Protein AF-A0A381SK16-F1 (afdb_monomer)

Foldseek 3Di:
DDPVVVVVVVVVVVVVVVVVVVVVVVVVVVVVVVCVVVCVVPPPPPPPDAAADEAEDEFQAAEDCDWDPDPPVVCCVVPNDDRTHDHPVVVVVVVVVLVVDRRHPYYHYDD

Sequence (111 aa):
MNETTKIDRFWQWVTTARKFTINLLFLLIVLVILATILGSIFSGSKLPDPEGKALVVNPQGPIVEQVSSSLDPLSFALYGPPTPGVNVRNVLFALNKAKEDQRIEHVILQL

pLDDT: mean 86.89, std 10.24, range [52.22, 97.5]

Solvent-accessible surface area (backbone atoms only — not comparable to full-atom values): 6675 Å² total; per-residue (Å²): 134,63,72,67,63,56,53,52,51,51,52,52,48,54,52,49,51,50,52,49,53,53,52,50,50,51,49,51,52,52,49,51,52,51,51,51,55,54,46,58,68,72,58,62,79,78,66,79,82,70,73,72,35,66,48,74,48,64,70,79,47,58,77,28,87,67,62,83,82,80,74,52,69,65,54,39,75,76,72,42,84,77,77,55,46,36,40,44,65,58,54,52,48,54,53,54,50,43,74,72,34,88,40,43,75,43,77,44,81,51,127

Radius of gyration: 32.93 Å; Cα contacts (8 Å, |Δi|>4): 74; chains: 1; bounding box: 69×30×86 Å

Secondary structure (DSSP, 8-state):
--HHHHHHHHHHHHHHHHHHHHHHHHHHHHHHHHHHHHHHHH--------SSEEEEE--SS-EESS------HHHHHHH-PPPPPEEHHHHHHHHHHHHH-TTEEEEEE--

Mean predicted aligned error: 12.38 Å

Organism: NCBI:txid408172

Structure (mmCIF, N/CA/C/O backbone):
data_AF-A0A381SK16-F1
#
_entry.id   AF-A0A381SK16-F1
#
loop_
_atom_site.group_PDB
_atom_site.id
_atom_site.type_symbol
_atom_site.label_atom_id
_atom_site.label_alt_id
_atom_site.label_comp_id
_atom_site.label_asym_id
_atom_site.label_entity_id
_atom_site.label_seq_id
_atom_site.pdbx_PDB_ins_code
_atom_site.Cartn_x
_atom_site.Cartn_y
_atom_site.Cartn_z
_at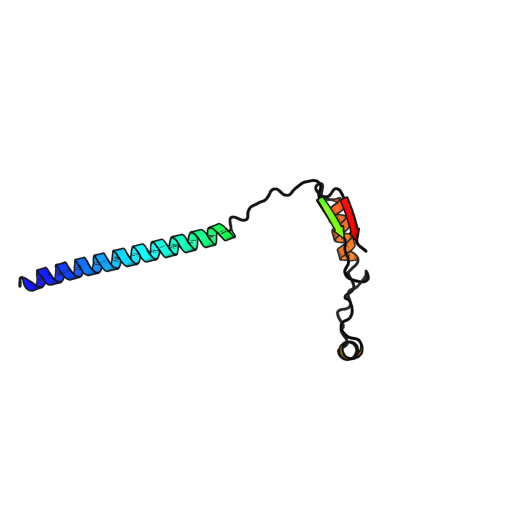om_site.occupancy
_atom_site.B_iso_or_equiv
_atom_site.auth_seq_id
_atom_site.auth_comp_id
_atom_site.auth_asym_id
_atom_site.auth_atom_id
_atom_site.pdbx_PDB_model_num
ATOM 1 N N . MET A 1 1 ? 45.128 7.159 -58.981 1.00 52.22 1 MET A N 1
ATOM 2 C CA . MET A 1 1 ? 44.182 7.006 -57.853 1.00 52.22 1 MET A CA 1
ATOM 3 C C . MET A 1 1 ? 43.450 5.696 -58.081 1.00 52.22 1 MET A C 1
ATOM 5 O O . MET A 1 1 ? 42.703 5.604 -59.046 1.00 52.22 1 MET A O 1
ATOM 9 N N . ASN A 1 2 ? 43.810 4.661 -57.324 1.00 55.22 2 ASN A N 1
ATOM 10 C CA . ASN A 1 2 ? 43.590 3.269 -57.719 1.00 55.22 2 ASN A CA 1
ATOM 11 C C . ASN A 1 2 ? 42.109 2.878 -57.598 1.00 55.22 2 ASN A C 1
ATOM 13 O O . ASN A 1 2 ? 41.425 3.260 -56.651 1.00 55.22 2 ASN A O 1
ATOM 17 N N . GLU A 1 3 ? 41.615 2.120 -58.576 1.00 63.81 3 GLU A N 1
ATOM 18 C CA . GLU A 1 3 ? 40.223 1.653 -58.676 1.00 63.81 3 GLU A CA 1
ATOM 19 C C . GLU A 1 3 ? 39.767 0.874 -57.425 1.00 63.81 3 GLU A C 1
ATOM 21 O O . GLU A 1 3 ? 38.618 0.989 -56.998 1.00 63.81 3 GLU A O 1
ATOM 26 N N . THR A 1 4 ? 40.698 0.181 -56.761 1.00 68.06 4 THR A N 1
ATOM 27 C CA . THR A 1 4 ? 40.472 -0.545 -55.500 1.00 68.06 4 THR A CA 1
ATOM 28 C C . THR A 1 4 ? 39.975 0.370 -54.380 1.00 68.06 4 THR A C 1
ATOM 30 O O . THR A 1 4 ? 39.030 0.040 -53.670 1.00 68.06 4 THR A O 1
ATOM 33 N N . THR A 1 5 ? 40.504 1.593 -54.296 1.00 74.12 5 THR A N 1
ATOM 34 C CA . THR A 1 5 ? 40.174 2.550 -53.232 1.00 74.12 5 THR A CA 1
ATOM 35 C C . THR A 1 5 ? 38.748 3.103 -53.351 1.00 74.12 5 THR A C 1
ATOM 37 O O . THR A 1 5 ? 38.164 3.534 -52.355 1.00 74.12 5 THR A O 1
ATOM 40 N N . LYS A 1 6 ? 38.165 3.109 -54.561 1.00 75.69 6 LYS A N 1
ATOM 41 C CA . LYS A 1 6 ? 36.766 3.521 -54.786 1.00 75.69 6 LYS A CA 1
ATOM 42 C C . LYS A 1 6 ? 35.791 2.430 -54.342 1.00 75.69 6 LYS A C 1
ATOM 44 O O . LYS A 1 6 ? 34.786 2.735 -53.703 1.00 75.69 6 LYS A O 1
ATOM 49 N N . ILE A 1 7 ? 36.115 1.177 -54.655 1.00 81.06 7 ILE A N 1
ATOM 50 C CA . ILE A 1 7 ? 35.319 -0.001 -54.293 1.00 81.06 7 ILE A CA 1
ATOM 51 C C . ILE A 1 7 ? 35.304 -0.172 -52.772 1.00 81.06 7 ILE A C 1
ATOM 53 O O . ILE A 1 7 ? 34.232 -0.302 -52.182 1.00 81.06 7 ILE A O 1
ATOM 57 N N . ASP A 1 8 ? 36.457 -0.045 -52.116 1.00 83.31 8 ASP A N 1
ATOM 58 C CA . ASP A 1 8 ? 36.549 -0.121 -50.653 1.00 83.31 8 ASP A CA 1
ATOM 59 C C . ASP A 1 8 ? 35.720 0.974 -49.965 1.00 83.31 8 ASP A C 1
ATOM 61 O O . ASP A 1 8 ? 35.013 0.719 -48.988 1.00 83.31 8 ASP A O 1
ATOM 65 N N . ARG A 1 9 ? 35.733 2.195 -50.514 1.00 82.81 9 ARG A N 1
ATOM 66 C CA . ARG A 1 9 ? 34.930 3.315 -50.003 1.00 82.81 9 ARG A CA 1
ATOM 67 C C . ARG A 1 9 ? 33.427 3.074 -50.163 1.00 82.81 9 ARG A C 1
ATOM 69 O O . ARG A 1 9 ? 32.658 3.418 -49.267 1.00 82.81 9 ARG A O 1
ATOM 76 N N . PHE A 1 10 ? 33.007 2.471 -51.274 1.00 87.75 10 PHE A N 1
ATOM 77 C CA . PHE A 1 10 ? 31.615 2.077 -51.491 1.00 87.75 10 PHE A CA 1
ATOM 78 C C . PHE A 1 10 ? 31.169 1.026 -50.463 1.00 87.75 10 PHE A C 1
ATOM 80 O O . PHE A 1 10 ? 30.138 1.195 -49.810 1.00 87.75 10 PHE A O 1
ATOM 87 N N . TRP A 1 11 ? 31.984 -0.004 -50.223 1.00 86.56 11 TRP A N 1
ATOM 88 C CA . TRP A 1 11 ? 31.693 -1.034 -49.219 1.00 86.56 11 TRP A CA 1
ATOM 89 C C . TRP A 1 11 ? 31.659 -0.498 -47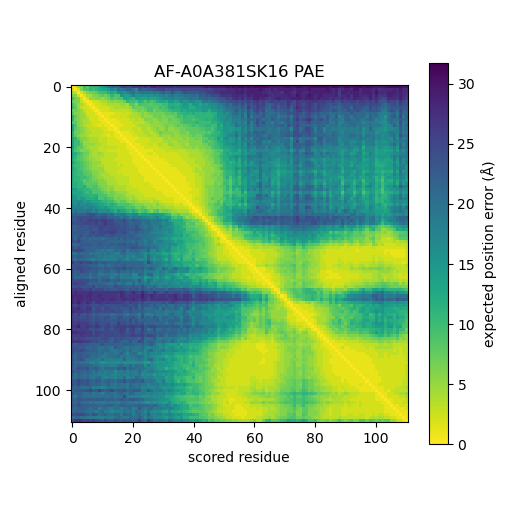.782 1.00 86.56 11 TRP A C 1
ATOM 91 O O . TRP A 1 11 ? 30.828 -0.933 -46.974 1.00 86.56 11 TRP A O 1
ATOM 101 N N . GLN A 1 12 ? 32.507 0.480 -47.458 1.00 87.62 12 GLN A N 1
ATOM 102 C CA . GLN A 1 12 ? 32.460 1.192 -46.178 1.00 87.62 12 GLN A CA 1
ATOM 103 C C . GLN A 1 12 ? 31.157 1.980 -46.008 1.00 87.62 12 GLN A C 1
ATOM 105 O O . GLN A 1 12 ? 30.558 1.935 -44.930 1.00 87.62 12 GLN A O 1
ATOM 110 N N . TRP A 1 13 ? 30.676 2.643 -47.062 1.00 90.25 13 TRP A N 1
ATOM 111 C CA . TRP A 1 13 ? 29.385 3.337 -47.058 1.00 90.25 13 TRP A CA 1
ATOM 112 C C . TRP A 1 13 ? 28.217 2.375 -46.858 1.00 90.25 13 TRP A C 1
ATOM 114 O O . TRP A 1 13 ? 27.390 2.602 -45.977 1.00 90.25 13 TRP A O 1
ATOM 124 N N . VAL A 1 14 ? 28.189 1.262 -47.595 1.00 89.75 14 VAL A N 1
ATOM 125 C CA . VAL A 1 14 ? 27.160 0.217 -47.444 1.00 89.75 14 VAL A CA 1
ATOM 126 C C . VAL A 1 14 ? 27.162 -0.351 -46.024 1.00 89.75 14 VAL A C 1
ATOM 128 O O . VAL A 1 14 ? 26.110 -0.515 -45.407 1.00 89.75 14 VAL A O 1
ATOM 131 N N . THR A 1 15 ? 28.343 -0.610 -45.461 1.00 88.75 15 THR A N 1
ATOM 132 C CA . THR A 1 15 ? 28.467 -1.128 -44.091 1.00 88.75 15 THR A CA 1
ATOM 133 C C . THR A 1 15 ? 28.021 -0.101 -43.052 1.00 88.75 15 THR A C 1
ATOM 135 O O . THR A 1 15 ? 27.358 -0.465 -42.079 1.00 88.75 15 THR A O 1
ATOM 138 N N . THR A 1 16 ? 28.349 1.175 -43.255 1.00 89.38 16 THR A N 1
ATOM 139 C CA . THR A 1 16 ? 27.924 2.278 -42.381 1.00 89.38 16 THR A CA 1
ATOM 140 C C . THR A 1 16 ? 26.413 2.465 -42.431 1.00 89.38 16 THR A C 1
ATOM 142 O O . THR A 1 16 ? 25.780 2.510 -41.380 1.00 89.38 16 THR A O 1
ATOM 145 N N . ALA A 1 17 ? 25.822 2.474 -43.628 1.00 90.94 17 ALA A N 1
ATOM 146 C CA . ALA A 1 17 ? 24.378 2.544 -43.817 1.00 90.94 17 ALA A CA 1
ATOM 147 C C . ALA A 1 17 ? 23.673 1.357 -43.145 1.00 90.94 17 ALA A C 1
ATOM 149 O O . ALA A 1 17 ? 22.745 1.556 -42.369 1.00 90.94 17 ALA A O 1
ATOM 150 N N . ARG A 1 18 ? 24.179 0.130 -43.335 1.00 89.31 18 ARG A N 1
ATOM 151 C CA . ARG A 1 18 ? 23.638 -1.073 -42.683 1.00 89.31 18 ARG A CA 1
ATOM 152 C C . ARG A 1 18 ? 23.673 -0.969 -41.156 1.00 89.31 18 ARG A C 1
ATOM 154 O O . ARG A 1 18 ? 22.676 -1.267 -40.504 1.00 89.31 18 ARG A O 1
ATOM 161 N N . LYS A 1 19 ? 24.804 -0.544 -40.579 1.00 91.62 19 LYS A N 1
ATOM 162 C CA . LYS A 1 19 ? 24.938 -0.339 -39.125 1.00 91.62 19 LYS A CA 1
ATOM 163 C C . LYS A 1 19 ? 23.991 0.755 -38.627 1.00 91.62 19 LYS A C 1
ATOM 165 O O . LYS A 1 19 ? 23.351 0.570 -37.599 1.00 91.62 19 LYS A O 1
ATOM 170 N N . PHE A 1 20 ? 23.866 1.855 -39.366 1.00 93.50 20 PHE A N 1
ATOM 171 C CA . PHE A 1 20 ? 22.956 2.949 -39.037 1.00 93.50 20 PHE A CA 1
ATOM 172 C C . PHE A 1 20 ? 21.494 2.490 -39.031 1.00 93.50 20 PHE A C 1
ATOM 174 O O . PHE A 1 20 ? 20.789 2.741 -38.058 1.00 93.50 20 PHE A O 1
ATOM 181 N N . THR A 1 21 ? 21.053 1.752 -40.054 1.00 93.56 21 THR A N 1
ATOM 182 C CA . THR A 1 21 ? 19.680 1.232 -40.138 1.00 93.56 21 THR A CA 1
ATOM 183 C C . 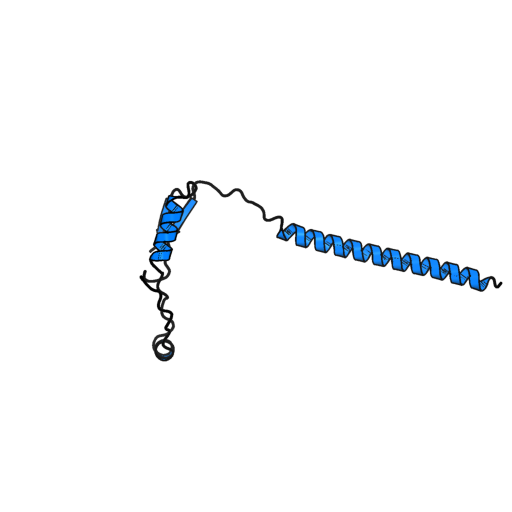THR A 1 21 ? 19.363 0.258 -39.005 1.00 93.56 21 THR A C 1
ATOM 185 O O . THR A 1 21 ? 18.304 0.368 -38.394 1.00 93.56 21 THR A O 1
ATOM 188 N N . ILE A 1 22 ? 20.275 -0.668 -38.685 1.00 95.12 22 ILE A N 1
ATOM 189 C CA . ILE A 1 22 ? 20.076 -1.623 -37.582 1.00 95.12 22 ILE A CA 1
ATOM 190 C C . ILE A 1 22 ? 20.020 -0.891 -36.237 1.00 95.12 22 ILE A C 1
ATOM 192 O O . ILE A 1 22 ? 19.141 -1.172 -35.427 1.00 95.12 22 ILE A O 1
ATOM 196 N N . ASN A 1 23 ? 20.909 0.078 -36.012 1.00 94.12 23 ASN A N 1
ATOM 197 C CA . ASN A 1 23 ? 20.909 0.870 -34.783 1.00 94.12 23 ASN A CA 1
ATOM 198 C C . ASN A 1 23 ? 19.639 1.721 -34.653 1.00 94.12 23 ASN A C 1
ATOM 200 O O . ASN A 1 23 ? 19.089 1.836 -33.560 1.00 94.12 23 ASN A O 1
ATOM 204 N N . LEU A 1 24 ? 19.150 2.286 -35.760 1.00 96.00 24 LEU A N 1
ATOM 205 C CA . LEU A 1 24 ? 17.908 3.053 -35.782 1.00 96.00 24 LEU A CA 1
ATOM 206 C C . LEU A 1 24 ? 16.697 2.163 -35.476 1.00 96.00 24 LEU A C 1
ATOM 208 O O . LEU A 1 24 ? 15.848 2.545 -34.675 1.00 96.00 24 LEU A O 1
ATOM 212 N N . LEU A 1 25 ? 16.643 0.963 -36.063 1.00 96.81 25 LEU A N 1
ATOM 213 C CA . LEU A 1 25 ? 15.604 -0.023 -35.771 1.00 96.81 25 LEU A CA 1
ATOM 214 C C . LEU A 1 25 ? 15.642 -0.453 -34.301 1.00 96.81 25 LEU A C 1
ATOM 216 O O . LEU A 1 25 ? 14.603 -0.507 -33.649 1.00 96.81 25 LEU A O 1
ATOM 220 N N . PHE A 1 26 ? 16.834 -0.716 -33.763 1.00 96.69 26 PHE A N 1
ATOM 221 C CA . PHE A 1 26 ? 17.009 -1.041 -32.351 1.00 96.69 26 PHE A CA 1
ATOM 222 C C . PHE A 1 26 ? 16.490 0.084 -31.446 1.00 96.69 26 PHE A C 1
ATOM 224 O O . PHE A 1 26 ? 15.716 -0.175 -30.526 1.00 96.69 26 PHE A O 1
ATOM 231 N N . LEU A 1 27 ? 16.848 1.338 -31.738 1.00 96.88 27 LEU A N 1
ATOM 232 C CA . LEU A 1 27 ? 16.390 2.493 -30.966 1.00 96.88 27 LEU A CA 1
ATOM 233 C C . LEU A 1 27 ? 14.868 2.673 -31.049 1.00 96.88 27 LEU A C 1
ATOM 235 O O . LEU A 1 27 ? 14.241 2.966 -30.033 1.00 96.88 27 LEU A O 1
ATOM 239 N N . LEU A 1 28 ? 14.265 2.441 -32.219 1.00 97.44 28 LEU A N 1
ATOM 240 C CA . LEU A 1 28 ? 12.810 2.451 -32.390 1.00 97.44 28 LEU A CA 1
ATOM 241 C C . LEU A 1 28 ? 12.138 1.399 -31.497 1.00 97.44 28 LEU A C 1
ATOM 243 O O . LEU A 1 28 ? 11.176 1.714 -30.801 1.00 97.44 28 LEU A O 1
ATOM 247 N N . ILE A 1 29 ? 12.659 0.168 -31.486 1.00 97.50 29 ILE A N 1
ATOM 248 C CA . ILE A 1 29 ? 12.133 -0.920 -30.649 1.00 97.50 29 ILE A CA 1
ATOM 249 C C . ILE A 1 29 ? 12.217 -0.539 -29.168 1.00 97.50 29 ILE A C 1
ATOM 251 O O . ILE A 1 29 ? 11.225 -0.655 -28.449 1.00 97.50 29 ILE A O 1
ATOM 255 N N . VAL A 1 30 ? 13.369 -0.035 -28.718 1.00 97.44 30 VAL A N 1
ATOM 256 C CA . VAL A 1 30 ? 13.550 0.432 -27.335 1.00 97.44 30 VAL A CA 1
ATOM 257 C C . VAL A 1 30 ? 12.548 1.536 -26.995 1.00 97.44 30 VAL A C 1
ATOM 259 O O . VAL A 1 30 ? 11.927 1.490 -25.935 1.00 97.44 30 VAL A O 1
ATOM 262 N N . LEU A 1 31 ? 12.340 2.497 -27.897 1.00 97.38 31 LEU A N 1
ATOM 263 C CA . LEU A 1 31 ? 11.404 3.598 -27.685 1.00 97.38 31 LEU A CA 1
ATOM 264 C C . LEU A 1 31 ? 9.955 3.112 -27.575 1.00 97.38 31 LEU A C 1
ATOM 266 O O . LEU A 1 31 ? 9.238 3.570 -26.690 1.00 97.38 31 LEU A O 1
ATOM 270 N N . VAL A 1 32 ? 9.534 2.160 -28.413 1.00 97.06 32 VAL A N 1
ATOM 271 C CA . VAL A 1 32 ? 8.200 1.545 -28.319 1.00 97.06 32 VAL A CA 1
ATOM 272 C C . VAL A 1 32 ? 8.035 0.824 -26.983 1.00 97.06 32 VAL A C 1
ATOM 274 O O . VAL A 1 32 ? 7.037 1.038 -26.299 1.00 97.06 32 VAL A O 1
ATOM 277 N N . ILE A 1 33 ? 9.024 0.029 -26.565 1.00 96.50 33 ILE A N 1
ATOM 278 C CA . ILE A 1 33 ? 8.984 -0.668 -25.272 1.00 96.50 33 ILE A CA 1
ATOM 279 C C . ILE A 1 33 ? 8.847 0.345 -24.129 1.00 96.50 33 ILE A C 1
ATOM 281 O O . ILE A 1 33 ? 7.929 0.231 -23.317 1.00 96.50 33 ILE A O 1
ATOM 285 N N . LEU A 1 34 ? 9.685 1.384 -24.102 1.00 95.75 34 LEU A N 1
ATOM 286 C CA . LEU A 1 34 ? 9.606 2.435 -23.085 1.00 95.75 34 LEU A CA 1
ATOM 287 C C . LEU A 1 34 ? 8.247 3.145 -23.097 1.00 95.75 34 LEU A C 1
ATOM 289 O O . LEU A 1 34 ? 7.656 3.336 -22.036 1.00 95.75 34 LEU A O 1
ATOM 293 N N . ALA A 1 35 ? 7.720 3.483 -24.275 1.00 94.12 35 ALA A N 1
ATOM 294 C CA . ALA A 1 35 ? 6.417 4.124 -24.414 1.00 94.12 35 ALA A CA 1
ATOM 295 C C . ALA A 1 35 ? 5.275 3.236 -23.899 1.00 94.12 35 ALA A C 1
ATOM 297 O O . ALA A 1 35 ? 4.376 3.741 -23.232 1.00 94.12 35 ALA A O 1
ATOM 298 N N . THR A 1 36 ? 5.317 1.922 -24.146 1.00 92.81 36 THR A N 1
ATOM 299 C CA . THR A 1 36 ? 4.301 0.985 -23.630 1.00 92.81 36 THR A CA 1
ATOM 300 C C . THR A 1 36 ? 4.368 0.827 -22.112 1.00 92.81 36 THR A C 1
ATOM 302 O O . THR A 1 36 ? 3.328 0.852 -21.457 1.00 92.81 36 THR A O 1
ATOM 305 N N . ILE A 1 37 ? 5.571 0.738 -21.534 1.00 91.88 37 ILE A N 1
ATOM 306 C CA . ILE A 1 37 ? 5.759 0.647 -20.080 1.00 91.88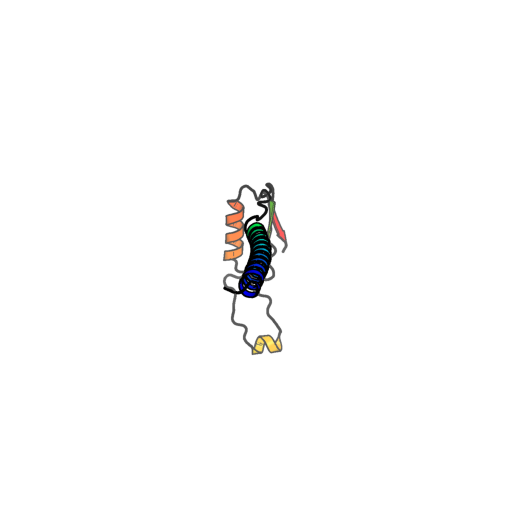 37 ILE A CA 1
ATOM 307 C C . ILE A 1 37 ? 5.263 1.928 -19.406 1.00 91.88 37 ILE A C 1
ATOM 309 O O . ILE A 1 37 ? 4.451 1.869 -18.483 1.00 91.88 37 ILE A O 1
ATOM 313 N N . LEU A 1 38 ? 5.705 3.090 -19.895 1.00 90.44 38 LEU A N 1
ATOM 314 C CA . LEU A 1 38 ? 5.269 4.387 -19.375 1.00 90.44 38 LEU A CA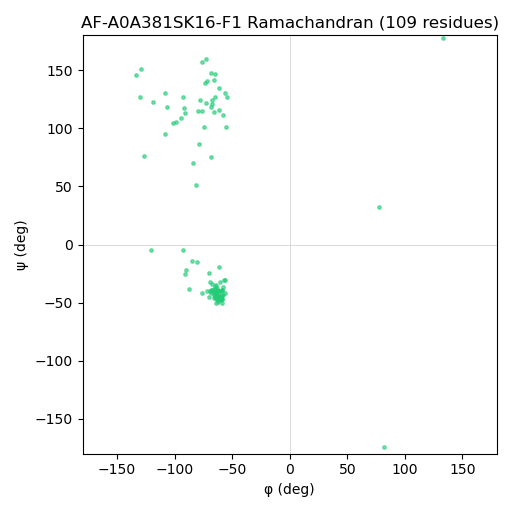 1
ATOM 315 C C . LEU A 1 38 ? 3.754 4.551 -19.549 1.00 90.44 38 LEU A C 1
ATOM 317 O O . LEU A 1 38 ? 3.059 4.903 -18.599 1.00 90.44 38 LEU A O 1
ATOM 321 N N . GLY A 1 39 ? 3.226 4.213 -20.725 1.00 86.50 39 GLY A N 1
ATOM 322 C CA . GLY A 1 39 ? 1.795 4.233 -21.010 1.00 86.50 39 GLY A CA 1
ATOM 323 C C . GLY A 1 39 ? 0.991 3.376 -20.034 1.00 86.50 39 GLY A C 1
ATOM 324 O O . GLY A 1 39 ? -0.031 3.836 -19.545 1.00 86.50 39 GLY A O 1
ATOM 325 N N . SER A 1 40 ? 1.471 2.184 -19.672 1.00 82.69 40 SER A N 1
ATOM 326 C CA . SER A 1 40 ? 0.797 1.315 -18.700 1.00 82.69 40 SER A CA 1
ATOM 327 C C . SER A 1 40 ? 0.800 1.877 -17.278 1.00 82.69 40 SER A C 1
ATOM 329 O O . SER A 1 40 ? -0.158 1.649 -16.544 1.00 82.69 40 SER A O 1
ATOM 331 N N . ILE A 1 41 ? 1.856 2.583 -16.870 1.00 83.00 41 ILE A N 1
ATOM 332 C CA . ILE A 1 41 ? 1.948 3.171 -15.525 1.00 83.00 41 ILE A CA 1
ATOM 333 C C . ILE A 1 41 ? 0.988 4.360 -15.397 1.00 83.00 41 ILE A C 1
ATOM 335 O O . ILE A 1 41 ? 0.336 4.527 -14.367 1.00 83.00 41 ILE A O 1
ATOM 339 N N . PHE A 1 42 ? 0.883 5.181 -16.445 1.00 75.62 42 PHE A N 1
ATOM 340 C CA . PHE A 1 42 ? 0.055 6.392 -16.426 1.00 75.62 42 PHE A CA 1
ATOM 341 C C . PHE A 1 42 ? -1.384 6.165 -16.896 1.00 75.62 42 PHE A C 1
ATOM 343 O O . PHE A 1 42 ? -2.278 6.916 -16.506 1.00 75.62 42 PHE A O 1
ATOM 350 N N . SER A 1 43 ? -1.644 5.112 -17.670 1.00 68.56 43 SER A N 1
ATOM 351 C CA . SER A 1 43 ? -2.989 4.660 -18.033 1.00 68.56 43 SER A CA 1
ATOM 352 C C . SER A 1 43 ? -3.590 3.823 -16.906 1.00 68.56 43 SER A C 1
ATOM 354 O O . SER A 1 43 ? -4.077 2.713 -17.121 1.00 68.56 43 SER A O 1
ATOM 356 N N . GLY A 1 44 ? -3.566 4.359 -15.684 1.00 63.06 44 GLY A N 1
ATOM 357 C CA . GLY A 1 44 ? -4.414 3.851 -14.620 1.00 63.06 44 GLY A CA 1
ATOM 358 C C . GLY A 1 44 ? -5.848 3.952 -15.115 1.00 63.06 44 GLY A C 1
ATOM 359 O O . GLY A 1 44 ? -6.353 5.056 -15.330 1.00 63.06 44 GLY A O 1
ATOM 360 N N . SER A 1 45 ? -6.480 2.806 -15.361 1.00 62.56 45 SER A N 1
ATOM 361 C CA . SER A 1 45 ? -7.901 2.734 -15.653 1.00 62.56 45 SER A CA 1
ATOM 362 C C . SER A 1 45 ? -8.615 3.424 -14.497 1.00 62.56 45 SER A C 1
ATOM 364 O O . SER A 1 45 ? -8.729 2.862 -13.407 1.00 62.56 45 SER A O 1
ATOM 366 N N . LYS A 1 46 ? -9.038 4.673 -14.711 1.00 63.25 46 LYS A N 1
ATOM 367 C CA . LYS A 1 46 ? -9.964 5.369 -13.826 1.00 63.25 46 LYS A CA 1
ATOM 368 C C . LYS A 1 46 ? -11.294 4.652 -13.989 1.00 63.25 46 LYS A C 1
ATOM 370 O O . LYS A 1 46 ? -12.157 5.114 -14.732 1.00 63.25 46 LYS A O 1
ATOM 375 N N . LEU A 1 47 ? -11.416 3.466 -13.389 1.00 70.81 47 LEU A N 1
ATOM 376 C CA . LEU A 1 47 ? -12.721 2.854 -13.248 1.00 70.81 47 LEU A CA 1
ATOM 377 C C . LEU A 1 47 ? -13.577 3.889 -12.516 1.00 70.81 47 LEU A C 1
ATOM 379 O O . LEU A 1 47 ? -13.100 4.457 -11.525 1.00 70.81 47 LEU A O 1
ATOM 383 N N . PRO A 1 48 ? -14.778 4.193 -13.033 1.00 74.25 48 PRO A N 1
ATOM 384 C CA . PRO A 1 48 ? -15.685 5.078 -12.333 1.00 74.25 48 PRO A CA 1
ATOM 385 C C . PRO A 1 48 ? -15.879 4.512 -10.932 1.00 74.25 48 PRO A C 1
ATOM 387 O O . PRO A 1 48 ? -16.136 3.320 -10.761 1.00 74.25 48 PRO A O 1
ATOM 390 N N . ASP A 1 49 ? -15.652 5.361 -9.939 1.00 78.06 49 ASP A N 1
ATOM 391 C CA . ASP A 1 49 ? -15.847 5.006 -8.547 1.00 78.06 49 ASP A CA 1
ATOM 392 C C . ASP A 1 49 ? -17.359 4.772 -8.343 1.00 78.06 49 ASP A C 1
ATOM 394 O O . ASP A 1 49 ? -18.127 5.707 -8.573 1.00 78.06 49 ASP A O 1
ATOM 398 N N . PRO A 1 50 ? -17.813 3.539 -8.038 1.00 78.31 50 PRO A N 1
ATOM 399 C CA . PRO A 1 50 ? -19.238 3.238 -8.002 1.00 78.31 50 PRO A CA 1
ATOM 400 C C . PRO A 1 50 ? -19.915 3.889 -6.792 1.00 78.31 50 PRO A C 1
ATOM 402 O O . PRO A 1 50 ? -19.372 3.882 -5.689 1.00 78.31 50 PRO A O 1
ATOM 405 N N . GLU A 1 51 ? -21.125 4.396 -7.006 1.00 85.81 51 GLU A N 1
ATOM 406 C CA . GLU A 1 51 ? -22.023 4.878 -5.951 1.00 85.81 51 GLU A CA 1
ATOM 407 C C . GLU A 1 51 ? -22.615 3.700 -5.149 1.00 85.81 51 GLU A C 1
ATOM 409 O O . GLU A 1 51 ? -22.642 2.563 -5.632 1.00 85.81 51 GLU A O 1
ATOM 414 N N . GLY A 1 52 ? -23.100 3.959 -3.930 1.00 87.06 52 GLY A N 1
ATOM 415 C CA . GLY A 1 52 ? -23.801 2.955 -3.114 1.00 87.06 52 GLY A CA 1
ATOM 416 C C . GLY A 1 52 ? -22.895 1.926 -2.428 1.00 87.06 52 GLY A C 1
ATOM 417 O O . GLY A 1 52 ? -23.260 0.760 -2.261 1.00 87.06 52 GLY A O 1
ATOM 418 N N . LYS A 1 53 ? -21.678 2.319 -2.047 1.00 90.69 53 LYS A N 1
ATOM 419 C CA . LYS A 1 53 ? -20.713 1.439 -1.376 1.00 90.69 53 LYS A CA 1
ATOM 420 C C . LYS A 1 53 ? -21.060 1.217 0.092 1.00 90.69 53 LYS A C 1
ATOM 422 O O . LYS A 1 53 ? -21.663 2.058 0.756 1.00 90.69 53 LYS A O 1
ATOM 427 N N . ALA A 1 54 ? -20.555 0.107 0.625 1.00 93.44 54 ALA A N 1
ATOM 428 C CA . ALA A 1 54 ? -20.543 -0.160 2.054 1.00 93.44 54 ALA A CA 1
ATOM 429 C C . ALA A 1 54 ? -19.120 -0.046 2.621 1.00 93.44 54 ALA A C 1
ATOM 431 O O . ALA A 1 54 ? -18.188 -0.664 2.100 1.00 93.44 54 ALA A O 1
ATOM 432 N N . LEU A 1 55 ? -18.955 0.698 3.717 1.00 94.69 55 LEU A N 1
ATOM 433 C CA . LEU A 1 55 ? -17.750 0.631 4.540 1.00 94.69 55 LEU A CA 1
ATOM 434 C C . LEU A 1 55 ? -17.847 -0.599 5.445 1.00 94.69 55 LEU A C 1
ATOM 436 O O . LEU A 1 55 ? -18.687 -0.642 6.341 1.00 94.69 55 LEU A O 1
ATOM 440 N N . VAL A 1 56 ? -16.958 -1.570 5.257 1.00 95.69 56 VAL A N 1
ATOM 441 C CA . VAL A 1 56 ? -16.831 -2.711 6.172 1.00 95.69 56 VAL A CA 1
ATOM 442 C C . VAL A 1 56 ? -15.793 -2.382 7.240 1.00 95.69 56 VAL A C 1
ATOM 444 O O . VAL A 1 56 ? -14.617 -2.180 6.938 1.00 95.69 56 VAL A O 1
ATOM 447 N N . VAL A 1 57 ? -16.224 -2.337 8.497 1.00 94.50 57 VAL A N 1
ATOM 448 C CA . VAL A 1 57 ? -15.364 -2.129 9.663 1.00 94.50 57 VAL A CA 1
ATOM 449 C C . VAL A 1 57 ? -15.139 -3.483 10.324 1.00 94.50 57 VAL A C 1
ATOM 451 O O . VAL A 1 57 ? -16.036 -4.006 10.980 1.00 94.50 57 VAL A O 1
ATOM 454 N N . ASN A 1 58 ? -13.943 -4.039 10.125 1.00 94.94 58 ASN A N 1
ATOM 455 C CA . ASN A 1 58 ? -13.537 -5.346 10.646 1.00 94.94 58 ASN A CA 1
ATOM 456 C C . ASN A 1 58 ? -12.218 -5.247 11.441 1.00 94.94 58 ASN A C 1
ATOM 458 O O . ASN A 1 58 ? -11.145 -5.553 10.903 1.00 94.94 58 ASN A O 1
ATOM 462 N N . PRO A 1 59 ? -12.254 -4.731 12.685 1.00 92.06 59 PRO A N 1
ATOM 463 C CA . PRO A 1 59 ? -11.058 -4.540 13.494 1.00 92.06 59 PRO A CA 1
ATOM 464 C C . PRO A 1 59 ? -10.444 -5.891 13.885 1.00 92.06 59 PRO A C 1
ATOM 466 O O . PRO A 1 59 ? -11.061 -6.705 14.561 1.00 92.06 59 PRO A O 1
ATOM 469 N N . GLN A 1 60 ? -9.189 -6.112 13.492 1.00 90.00 60 GLN A N 1
ATOM 470 C CA . GLN A 1 60 ? -8.433 -7.320 13.830 1.00 90.00 60 GLN A CA 1
ATOM 471 C C . GLN A 1 60 ? -7.793 -7.182 15.220 1.00 90.00 60 GLN A C 1
ATOM 473 O O . GLN A 1 60 ? -6.583 -6.996 15.330 1.00 90.00 60 GLN A O 1
ATOM 478 N N . GLY A 1 61 ? -8.607 -7.207 16.277 1.00 89.31 61 GLY A N 1
ATOM 479 C CA . GLY A 1 61 ? -8.142 -7.103 17.664 1.00 89.31 61 GLY A CA 1
ATOM 480 C C . GLY A 1 61 ? -8.938 -6.110 18.515 1.00 89.31 61 GLY A C 1
ATOM 481 O O . GLY A 1 61 ? -9.852 -5.445 18.020 1.00 89.31 61 GLY A O 1
ATOM 482 N N . PRO A 1 62 ? -8.608 -5.993 19.813 1.00 90.75 62 PRO A N 1
ATOM 483 C CA . PRO A 1 62 ? -9.318 -5.102 20.721 1.00 90.75 62 PRO A CA 1
ATOM 484 C C . PRO A 1 62 ? -9.111 -3.637 20.329 1.00 90.75 62 PRO A C 1
ATOM 486 O O . PRO A 1 62 ? -8.012 -3.224 19.955 1.00 90.75 62 PRO A O 1
ATOM 489 N N . ILE A 1 63 ? -10.165 -2.834 20.454 1.00 93.00 63 ILE A N 1
ATOM 490 C CA . ILE A 1 63 ? -10.084 -1.390 20.235 1.00 93.00 63 ILE A CA 1
ATOM 491 C C . ILE A 1 63 ? -9.447 -0.748 21.468 1.00 93.00 63 ILE A C 1
ATOM 493 O O . ILE A 1 63 ? -9.930 -0.918 22.587 1.00 93.00 63 ILE A O 1
ATOM 497 N N . VAL A 1 64 ? -8.361 -0.011 21.256 1.00 94.38 64 VAL A N 1
ATOM 498 C CA . VAL A 1 64 ? -7.548 0.601 22.312 1.00 94.38 64 VAL A CA 1
ATOM 499 C C . VAL A 1 64 ? -7.314 2.083 22.028 1.00 94.38 64 VAL A C 1
ATOM 501 O O . VAL A 1 64 ? -7.248 2.503 20.874 1.00 94.38 64 VAL A O 1
ATOM 504 N N . GLU A 1 65 ? -7.149 2.892 23.076 1.00 91.44 65 GLU A N 1
ATOM 505 C CA . GLU A 1 65 ? -6.807 4.318 22.930 1.00 91.44 65 GLU A CA 1
ATOM 506 C C . GLU A 1 65 ? -5.394 4.498 22.353 1.00 91.44 65 GLU A C 1
ATOM 508 O O . GLU A 1 65 ? -5.150 5.306 21.456 1.00 91.44 65 GLU A O 1
ATOM 513 N N . GLN A 1 66 ? -4.458 3.676 22.825 1.00 86.94 66 GLN A N 1
ATOM 514 C CA . GLN A 1 66 ? -3.070 3.694 22.398 1.00 86.94 66 GLN A CA 1
ATOM 515 C C . GLN A 1 66 ? -2.631 2.282 22.027 1.00 86.94 66 GLN A C 1
ATOM 517 O O . GLN A 1 66 ? -2.757 1.349 22.816 1.00 86.94 66 GLN A O 1
ATOM 522 N N . VAL A 1 67 ? -2.094 2.136 20.816 1.00 86.69 67 VAL A N 1
ATOM 523 C CA . VAL A 1 67 ? -1.477 0.879 20.386 1.00 86.69 67 VAL A CA 1
ATOM 524 C C . VAL A 1 67 ? -0.120 0.799 21.068 1.00 86.69 67 VAL A C 1
ATOM 526 O O . VAL A 1 67 ? 0.749 1.640 20.829 1.00 86.69 67 VAL A O 1
ATOM 529 N N . SER A 1 68 ? 0.054 -0.174 21.955 1.00 77.56 68 SER A N 1
ATOM 530 C CA . SER A 1 68 ? 1.345 -0.451 22.572 1.00 77.56 68 SER A CA 1
ATOM 531 C C . SER A 1 68 ? 2.265 -1.112 21.545 1.00 77.56 68 SER A C 1
ATOM 533 O O . SER A 1 68 ? 1.963 -2.164 20.991 1.00 77.56 68 SER A O 1
ATOM 535 N N . SER A 1 69 ? 3.409 -0.481 21.284 1.00 66.38 69 SER A N 1
ATOM 536 C CA . SER A 1 69 ? 4.474 -1.033 20.438 1.00 66.38 69 SER A CA 1
ATOM 537 C C . SER A 1 69 ? 5.532 -1.797 21.238 1.00 66.38 69 SER A C 1
ATOM 539 O O . SER A 1 69 ? 6.459 -2.356 20.655 1.00 66.38 69 SER A O 1
ATOM 541 N N . SER A 1 70 ? 5.438 -1.798 22.571 1.00 62.25 70 SER A N 1
ATOM 542 C CA . SER A 1 70 ? 6.398 -2.474 23.439 1.00 62.25 70 SER A CA 1
ATOM 543 C C . SER A 1 70 ? 6.110 -3.973 23.470 1.00 62.25 70 SER A C 1
ATOM 545 O O . SER A 1 70 ? 5.388 -4.469 24.334 1.00 62.25 70 SER A O 1
ATOM 547 N N . LEU A 1 71 ? 6.680 -4.693 22.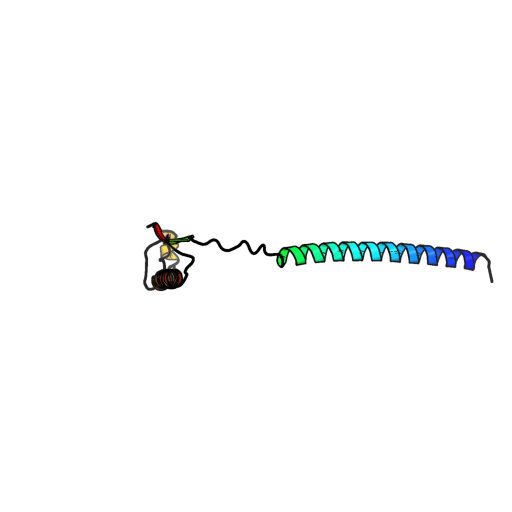510 1.00 65.69 71 LEU A N 1
ATOM 548 C CA . LEU A 1 71 ? 6.887 -6.128 22.633 1.00 65.69 71 LEU A CA 1
ATOM 549 C C . LEU A 1 71 ? 8.051 -6.331 23.601 1.00 65.69 71 LEU A C 1
ATOM 551 O O . LEU A 1 71 ? 9.204 -6.142 23.221 1.00 65.69 71 LEU A O 1
ATOM 555 N N . ASP A 1 72 ? 7.758 -6.671 24.856 1.00 78.06 72 ASP A N 1
ATOM 556 C CA . ASP A 1 72 ? 8.783 -7.221 25.741 1.00 78.06 72 ASP A CA 1
ATOM 557 C C . ASP A 1 72 ? 9.276 -8.542 25.112 1.00 78.06 72 ASP A C 1
ATOM 559 O O . ASP A 1 72 ? 8.472 -9.470 24.962 1.00 78.06 72 ASP A O 1
ATOM 563 N N . PRO A 1 73 ? 10.556 -8.654 24.703 1.00 80.25 73 PRO A N 1
ATOM 564 C CA . PRO A 1 73 ? 11.065 -9.840 24.018 1.00 80.25 73 PRO A CA 1
ATOM 565 C C . PRO A 1 73 ? 10.871 -11.126 24.827 1.00 80.25 73 PRO A C 1
ATOM 567 O O . PRO A 1 73 ? 10.682 -12.196 24.246 1.00 80.25 73 PRO A O 1
ATOM 570 N N . LEU A 1 74 ? 10.882 -11.023 26.161 1.00 84.19 74 LEU A N 1
ATOM 571 C CA . LEU A 1 74 ? 10.651 -12.161 27.043 1.00 84.19 74 LEU A CA 1
ATOM 572 C C . LEU A 1 74 ? 9.190 -12.620 26.979 1.00 84.19 74 LEU A C 1
ATOM 574 O O . LEU A 1 74 ? 8.927 -13.809 26.809 1.00 84.19 74 LEU A O 1
ATOM 578 N N . SER A 1 75 ? 8.240 -11.682 27.032 1.00 80.31 75 SER A N 1
ATOM 579 C CA . SER A 1 75 ? 6.817 -11.986 26.845 1.00 80.31 75 SER A CA 1
ATOM 580 C C . SER A 1 75 ? 6.524 -12.631 25.485 1.00 80.31 75 SER A C 1
ATOM 582 O O . SER A 1 75 ? 5.760 -13.592 25.421 1.00 80.31 75 SER A O 1
ATOM 584 N N . PHE A 1 76 ? 7.191 -12.181 24.418 1.00 83.12 76 PHE A N 1
ATOM 585 C CA . PHE A 1 76 ? 7.042 -12.751 23.079 1.00 83.12 76 PHE A CA 1
ATOM 586 C C . PHE A 1 76 ? 7.530 -14.205 23.015 1.00 83.12 76 PHE A C 1
ATOM 588 O O . PHE A 1 76 ? 6.875 -15.052 22.413 1.00 83.12 76 PHE A O 1
ATOM 595 N N . ALA A 1 77 ? 8.657 -14.514 23.663 1.00 85.44 77 ALA A N 1
ATOM 596 C CA . ALA A 1 77 ? 9.193 -15.873 23.716 1.00 85.44 77 ALA A CA 1
ATOM 597 C C . ALA A 1 77 ? 8.331 -16.830 24.563 1.00 85.44 77 ALA A C 1
ATOM 599 O O . ALA A 1 77 ? 8.272 -18.020 24.262 1.00 85.44 77 ALA A O 1
ATOM 600 N N . LEU A 1 78 ? 7.672 -16.322 25.611 1.00 87.75 78 LEU A N 1
ATOM 601 C CA . LEU A 1 78 ? 6.860 -17.128 26.531 1.00 87.75 78 LEU A CA 1
ATOM 602 C C . LEU A 1 78 ? 5.405 -17.311 26.075 1.00 87.75 78 LEU A C 1
ATOM 604 O O . LEU A 1 78 ? 4.842 -18.385 26.269 1.00 87.75 78 LEU A O 1
ATOM 608 N N . TYR A 1 79 ? 4.797 -16.277 25.489 1.00 83.12 79 TYR A N 1
ATOM 609 C CA . TYR A 1 79 ? 3.358 -16.229 25.188 1.00 83.12 79 TYR A CA 1
ATOM 610 C C . TYR A 1 79 ? 3.042 -16.053 23.695 1.00 83.12 79 TYR A C 1
ATOM 612 O O . TYR A 1 79 ? 1.878 -16.124 23.305 1.00 83.12 79 TYR A O 1
ATOM 620 N N . GLY A 1 80 ? 4.060 -15.861 22.851 1.00 80.88 80 GLY A N 1
ATOM 621 C CA . GLY A 1 80 ? 3.901 -15.621 21.420 1.00 80.88 80 GLY A CA 1
ATOM 622 C C . GLY A 1 80 ? 3.563 -14.164 21.068 1.00 80.88 80 GLY A C 1
ATOM 623 O O . GLY A 1 80 ? 3.575 -13.281 21.930 1.00 80.88 80 GLY A O 1
ATOM 624 N N . PRO A 1 81 ? 3.287 -13.878 19.782 1.00 78.31 81 PRO A N 1
ATOM 625 C CA . PRO A 1 81 ? 2.943 -12.536 19.325 1.00 78.31 81 PRO A CA 1
ATOM 626 C C . PRO A 1 81 ? 1.609 -12.071 19.933 1.00 78.31 81 PRO A C 1
ATOM 628 O O . PRO A 1 81 ? 0.603 -12.766 19.767 1.00 78.31 81 PRO A O 1
ATOM 631 N N . PRO A 1 82 ? 1.540 -10.893 20.579 1.00 76.88 82 PRO A N 1
ATOM 632 C CA . PRO A 1 82 ? 0.266 -10.320 20.990 1.00 76.88 82 PRO A CA 1
ATOM 633 C C . PRO A 1 82 ? -0.574 -9.963 19.760 1.00 76.88 82 PRO A C 1
ATOM 635 O O . PRO A 1 82 ? -0.042 -9.534 18.735 1.00 76.88 82 PRO A O 1
ATOM 638 N N . THR A 1 83 ? -1.900 -10.088 19.871 1.00 81.12 83 THR A N 1
ATOM 639 C CA . THR A 1 83 ? -2.812 -9.512 18.872 1.00 81.12 83 THR A CA 1
ATOM 640 C C . THR A 1 83 ? -2.741 -7.988 18.983 1.00 81.12 83 THR A C 1
ATOM 642 O O . THR A 1 83 ? -3.049 -7.460 20.056 1.00 81.12 83 THR A O 1
ATOM 645 N N . PRO A 1 84 ? -2.319 -7.261 17.933 1.00 84.44 84 PRO A N 1
ATOM 646 C CA . PRO A 1 84 ? -2.211 -5.811 18.002 1.00 84.44 84 PRO A CA 1
ATOM 647 C C . PRO A 1 84 ? -3.577 -5.176 18.266 1.00 84.44 84 PRO A C 1
ATOM 649 O O . PRO A 1 84 ? -4.571 -5.527 17.634 1.00 84.44 84 PRO A O 1
ATOM 652 N N . GLY A 1 85 ? -3.627 -4.222 19.192 1.00 89.00 85 GLY A N 1
ATOM 653 C CA . GLY A 1 85 ? -4.826 -3.415 19.384 1.00 89.00 85 GLY A CA 1
ATOM 654 C C . GLY A 1 85 ? -5.072 -2.496 18.185 1.00 89.00 85 GLY A C 1
ATOM 655 O O . GLY A 1 85 ? -4.132 -2.003 17.558 1.00 89.00 85 GLY A O 1
ATOM 656 N N . VAL A 1 86 ? -6.339 -2.224 17.886 1.00 92.75 86 VAL A N 1
ATOM 657 C CA . VAL A 1 86 ? -6.744 -1.256 16.860 1.00 92.75 86 VAL A CA 1
ATOM 658 C C . VAL A 1 86 ? -6.960 0.102 17.521 1.00 92.75 86 VAL A C 1
ATOM 660 O O . VAL A 1 86 ? -7.719 0.217 18.479 1.00 92.75 86 VAL A O 1
ATOM 663 N N . ASN A 1 87 ? -6.312 1.153 17.012 1.00 94.44 87 ASN A N 1
ATOM 664 C CA . ASN A 1 87 ? -6.447 2.487 17.594 1.00 94.44 87 ASN A CA 1
ATOM 665 C C . ASN A 1 87 ? -7.867 3.047 17.399 1.00 94.44 87 ASN A C 1
ATOM 667 O O . ASN A 1 87 ? -8.319 3.210 16.260 1.00 94.44 87 ASN A O 1
ATOM 671 N N . VAL A 1 88 ? -8.534 3.424 18.490 1.00 95.62 88 VAL A N 1
ATOM 672 C CA . VAL A 1 88 ? -9.890 3.995 18.467 1.00 95.62 88 VAL A CA 1
ATOM 673 C C . VAL A 1 88 ? -9.982 5.268 17.624 1.00 95.62 88 VAL A C 1
ATOM 675 O O . VAL A 1 88 ? -10.957 5.452 16.895 1.00 95.62 88 VAL A O 1
ATOM 678 N N . ARG A 1 89 ? -8.946 6.116 17.632 1.00 95.12 89 ARG A N 1
ATOM 679 C CA . ARG A 1 89 ? -8.891 7.337 16.819 1.00 95.12 89 ARG A CA 1
ATOM 680 C C . ARG A 1 89 ? -8.986 7.011 15.337 1.00 95.12 89 ARG A C 1
ATOM 682 O O . ARG A 1 89 ? -9.677 7.722 14.617 1.00 95.12 89 ARG A O 1
ATOM 689 N N . ASN A 1 90 ? -8.328 5.946 14.885 1.00 94.19 90 ASN A N 1
ATOM 690 C CA . ASN A 1 90 ? -8.353 5.551 13.478 1.00 94.19 90 ASN A CA 1
ATOM 691 C C . ASN A 1 90 ? -9.736 5.038 13.073 1.00 94.19 90 ASN A C 1
ATOM 693 O O . ASN A 1 90 ? -10.225 5.394 12.002 1.00 94.19 90 ASN A O 1
ATOM 697 N N . VAL A 1 91 ? -10.391 4.264 13.945 1.00 94.69 91 VAL A N 1
ATOM 698 C CA . VAL A 1 91 ? -11.763 3.788 13.710 1.00 94.69 91 VAL A CA 1
ATOM 699 C C . VAL A 1 91 ? -12.729 4.970 13.627 1.00 94.69 91 VAL A C 1
ATOM 701 O O . VAL A 1 91 ? -13.471 5.099 12.655 1.00 94.69 91 VAL A O 1
ATOM 704 N N . LEU A 1 92 ? -12.674 5.887 14.596 1.00 95.94 92 LEU A N 1
ATOM 705 C CA . LEU A 1 92 ? -13.510 7.089 14.601 1.00 95.94 92 LEU A CA 1
ATOM 706 C C . LEU A 1 92 ? -13.221 7.999 13.406 1.00 95.94 92 LEU A C 1
ATOM 708 O O . LEU A 1 92 ? -14.141 8.593 12.847 1.00 95.94 92 LEU A O 1
ATOM 712 N N . PHE A 1 93 ? -11.961 8.118 12.995 1.00 96.06 93 PHE A N 1
ATOM 713 C CA . PHE A 1 93 ? -11.587 8.890 11.817 1.00 96.06 93 PHE A CA 1
ATOM 714 C C . PHE A 1 93 ? -12.183 8.289 10.541 1.00 96.06 93 PHE A C 1
ATOM 716 O O . PHE A 1 93 ? -12.786 9.021 9.757 1.00 96.06 93 PHE A O 1
ATOM 723 N N . ALA A 1 94 ? -12.084 6.969 10.361 1.00 94.94 94 ALA A N 1
ATOM 724 C CA . ALA A 1 94 ? -12.671 6.272 9.220 1.00 94.94 94 ALA A CA 1
ATOM 725 C C . ALA A 1 94 ? -14.198 6.439 9.173 1.00 94.94 94 ALA A C 1
ATOM 727 O O . ALA A 1 94 ? -14.745 6.772 8.124 1.00 94.94 94 ALA A O 1
ATOM 728 N N . LEU A 1 95 ? -14.877 6.297 10.316 1.00 95.12 95 LEU A N 1
ATOM 729 C CA . LEU A 1 95 ? -16.326 6.499 10.418 1.00 95.12 95 LEU A CA 1
ATOM 730 C C . LEU A 1 95 ? -16.737 7.951 10.131 1.00 95.12 95 LEU A C 1
ATOM 732 O O . LEU A 1 95 ? -17.702 8.187 9.407 1.00 95.12 95 LEU A O 1
ATOM 736 N N . ASN A 1 96 ? -15.992 8.934 10.645 1.00 96.25 96 ASN A N 1
ATOM 737 C CA . ASN A 1 96 ? -16.251 10.346 10.353 1.00 96.25 96 ASN A CA 1
ATOM 738 C C . ASN A 1 96 ? -16.062 10.667 8.870 1.00 96.25 96 ASN A C 1
ATOM 740 O O . ASN A 1 96 ? -16.858 11.414 8.308 1.00 96.25 96 ASN A O 1
ATOM 744 N N . LYS A 1 97 ? -15.041 10.088 8.233 1.00 95.50 97 LYS A N 1
ATOM 745 C CA . LYS A 1 97 ? -14.81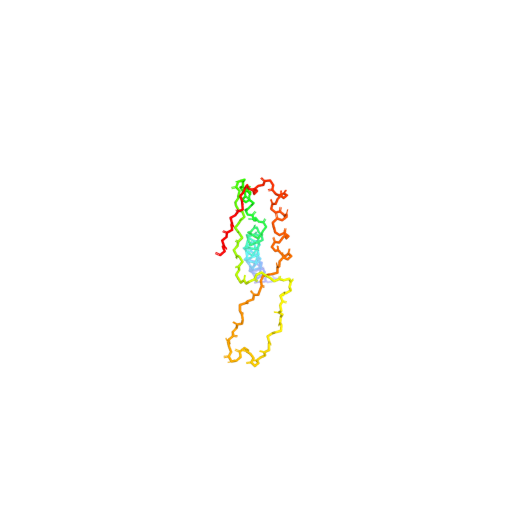1 10.263 6.797 1.00 95.50 97 LYS A CA 1
ATOM 746 C C . LYS A 1 97 ? -15.886 9.591 5.958 1.00 95.50 97 LYS A C 1
ATOM 748 O O . LYS A 1 97 ? -16.340 10.193 4.995 1.00 95.50 97 LYS A O 1
ATOM 753 N N . ALA A 1 98 ? -16.346 8.411 6.360 1.00 93.94 98 ALA A N 1
ATOM 754 C CA . ALA A 1 98 ? -17.448 7.742 5.683 1.00 93.94 98 ALA A CA 1
ATOM 755 C C . ALA A 1 98 ? -18.765 8.515 5.788 1.00 93.94 98 ALA A C 1
ATOM 757 O O . ALA A 1 98 ? -19.500 8.581 4.815 1.00 93.94 98 ALA A O 1
ATOM 758 N N . LYS A 1 99 ? -19.027 9.176 6.921 1.00 93.25 99 LYS A N 1
ATOM 759 C CA . LYS A 1 99 ? -20.187 10.069 7.077 1.00 93.25 99 LYS A CA 1
ATOM 760 C C . LYS A 1 99 ? -20.169 11.251 6.094 1.00 93.25 99 LYS A C 1
ATOM 762 O O . LYS A 1 99 ? -21.224 11.752 5.724 1.00 93.25 99 LYS A O 1
ATOM 767 N N . GLU A 1 100 ? -18.986 11.742 5.728 1.00 94.69 100 GLU A N 1
ATOM 768 C CA . GLU A 1 100 ? -18.809 12.866 4.795 1.00 94.69 100 GLU A CA 1
ATOM 769 C C . GLU A 1 100 ? -18.825 12.427 3.318 1.00 94.69 100 GLU A C 1
ATOM 771 O O . GLU A 1 100 ? -18.952 13.276 2.435 1.00 94.69 100 GLU A O 1
ATOM 776 N N . ASP A 1 101 ? -18.697 11.127 3.035 1.00 93.06 101 ASP A N 1
ATOM 777 C CA . ASP A 1 101 ? -18.627 10.577 1.680 1.00 93.06 101 ASP A CA 1
ATOM 778 C C . ASP A 1 101 ? -20.014 10.136 1.193 1.00 93.06 101 ASP A C 1
ATOM 780 O O . ASP A 1 101 ? -20.552 9.125 1.635 1.00 93.06 101 ASP A O 1
ATOM 784 N N . GLN A 1 102 ? -20.579 10.881 0.237 1.00 91.12 102 GLN A N 1
ATOM 785 C CA . GLN A 1 102 ? -21.911 10.614 -0.329 1.00 91.12 102 GLN A CA 1
ATOM 786 C C . GLN A 1 102 ? -22.017 9.252 -1.028 1.00 91.12 102 GLN A C 1
ATOM 788 O O . GLN A 1 102 ? -23.120 8.740 -1.194 1.00 91.12 102 GLN A O 1
ATOM 793 N N . ARG A 1 103 ? -20.882 8.658 -1.408 1.00 91.44 103 ARG A N 1
ATOM 794 C CA . ARG A 1 103 ? -20.826 7.372 -2.114 1.00 91.44 103 ARG A CA 1
ATOM 795 C C . ARG A 1 103 ? -20.979 6.186 -1.167 1.00 91.44 103 ARG A C 1
ATOM 797 O O . ARG A 1 103 ? -21.166 5.062 -1.629 1.00 91.44 103 ARG A O 1
ATOM 804 N N . ILE A 1 104 ? -20.828 6.403 0.142 1.00 93.56 104 ILE A N 1
ATOM 805 C CA . ILE A 1 104 ? -20.942 5.367 1.169 1.00 93.56 104 ILE A CA 1
ATOM 806 C C . ILE A 1 104 ? -22.339 5.448 1.786 1.00 93.56 104 ILE A C 1
ATOM 808 O O . ILE A 1 104 ? -22.627 6.321 2.599 1.00 93.56 104 ILE A O 1
ATOM 812 N N . GLU A 1 105 ? -23.204 4.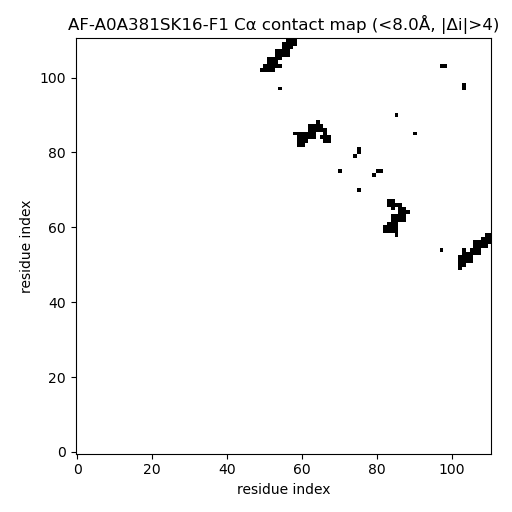503 1.430 1.00 93.50 105 GLU A N 1
ATOM 813 C CA . GLU A 1 105 ? -24.586 4.450 1.931 1.00 93.50 105 GLU A CA 1
ATOM 814 C C . GLU A 1 105 ? -24.715 3.606 3.203 1.00 93.50 105 GLU A C 1
ATOM 816 O O . GLU A 1 105 ? -25.639 3.785 4.003 1.00 93.50 105 GLU A O 1
ATOM 821 N N . HIS A 1 106 ? -23.794 2.661 3.399 1.00 93.44 106 HIS A N 1
ATOM 822 C CA . HIS A 1 106 ? -23.894 1.660 4.453 1.00 93.44 106 HIS A CA 1
ATOM 823 C C . HIS A 1 106 ? -22.582 1.499 5.216 1.00 93.44 106 HIS A C 1
ATOM 825 O O . HIS A 1 106 ? -21.490 1.565 4.652 1.00 93.44 106 HIS A O 1
ATOM 831 N N . VAL A 1 107 ? -22.693 1.222 6.514 1.00 94.31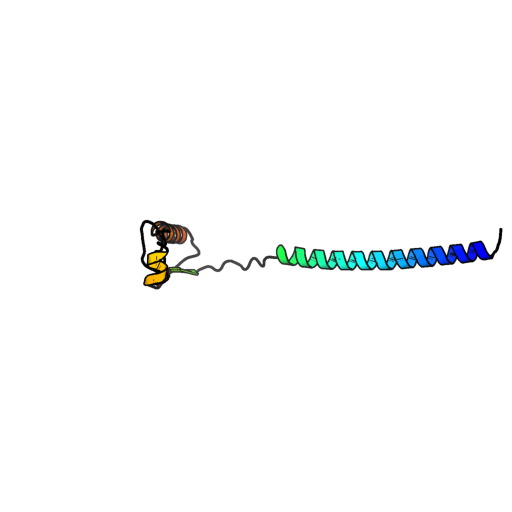 107 VAL A N 1
ATOM 832 C CA . VAL A 1 107 ? -21.573 0.796 7.355 1.00 94.31 107 VAL A CA 1
ATOM 833 C C . VAL A 1 107 ? -21.898 -0.588 7.896 1.00 94.31 107 VAL A C 1
ATOM 835 O O . VAL A 1 107 ? -22.922 -0.780 8.549 1.00 94.31 107 VAL A O 1
ATOM 838 N N . ILE A 1 108 ? -21.028 -1.553 7.616 1.00 95.75 108 ILE A N 1
ATOM 839 C CA . ILE A 1 108 ? -21.151 -2.936 8.071 1.00 95.75 108 ILE A CA 1
ATOM 840 C C . ILE A 1 108 ? -20.115 -3.150 9.167 1.00 95.75 108 ILE A C 1
ATOM 842 O O . ILE A 1 108 ? -18.916 -3.031 8.924 1.00 95.75 108 ILE A O 1
ATOM 846 N N . LEU A 1 109 ? -20.578 -3.471 10.372 1.00 94.12 109 LEU A N 1
ATOM 847 C CA . LEU A 1 109 ? -19.711 -3.842 11.484 1.00 94.12 109 LEU A CA 1
ATOM 848 C C . LEU A 1 109 ? -19.528 -5.360 11.474 1.00 94.12 109 LEU A C 1
ATOM 850 O O . LEU A 1 109 ? -20.486 -6.102 11.686 1.00 94.12 109 LEU A O 1
ATOM 854 N N . GLN A 1 110 ? -18.305 -5.807 11.210 1.00 93.88 110 GLN A N 1
ATOM 855 C CA . GLN A 1 110 ? -17.902 -7.206 11.299 1.00 93.88 110 GLN A CA 1
ATOM 856 C C . GLN A 1 110 ? -16.989 -7.329 12.520 1.00 93.88 110 GLN A C 1
ATOM 858 O O . GLN A 1 110 ? -15.814 -6.986 12.441 1.00 93.88 110 GLN A O 1
ATOM 863 N N . LEU A 1 111 ? -17.563 -7.713 13.660 1.00 86.00 111 LEU A N 1
ATOM 864 C CA . LEU A 1 111 ? -16.894 -7.744 14.965 1.00 86.00 111 LEU A CA 1
ATOM 865 C C . LEU A 1 111 ? -16.668 -9.178 15.440 1.00 86.00 111 LEU A C 1
ATOM 867 O O . LEU A 1 111 ? -17.550 -10.023 15.160 1.00 86.00 111 LEU A O 1
#